Protein AF-A0A8T3N0Y3-F1 (afdb_monomer)

Sequence (98 aa):
MDRICWPGSELFLHDTPPRLAALRDTATRGSARDLARIAHTLKGSSANLGARRMVALCAELETLCQAETLDDAAGLLGKLEAEFERVRNRLQTRVKAG

pLDDT: mean 85.33, std 15.58, range [38.19, 97.44]

Nearest PDB structures (foldseek):
  7c1i-assembly2_E  TM=9.490E-01  e=1.156E-03  Pseudomonas aeruginosa
  1sr2-assembly1_A  TM=9.303E-01  e=9.341E-02  Escherichia coli
  2a0b-assembly1_A  TM=8.366E-01  e=1.365E-01  Escherichia coli
  6a94-assembly2_B  TM=8.030E-01  e=6.579E-01  Homo sapiens
  4nc3-assembly1_A  TM=7.628E-01  e=4.891E+00  Homo sapiens

Solvent-accessible surface area (backbone atoms only — not comparable to full-atom values): 5457 Å² total; per-residue (Å²): 137,83,79,75,73,58,69,65,58,60,49,47,67,62,56,44,58,63,49,54,52,50,42,57,50,24,73,75,77,52,48,47,68,59,32,25,52,54,28,51,54,52,22,52,58,23,51,76,72,62,40,59,67,49,27,50,47,23,49,53,47,33,52,32,31,74,69,71,48,62,84,59,46,64,61,48,48,55,53,40,54,55,45,50,52,54,52,51,52,59,54,53,57,62,65,70,73,113

Mean predicted aligned error: 5.96 Å

Structure (mmCIF, N/CA/C/O backbone):
data_AF-A0A8T3N0Y3-F1
#
_entry.id   AF-A0A8T3N0Y3-F1
#
loop_
_atom_site.group_PDB
_atom_site.id
_atom_site.type_symbol
_atom_site.label_atom_id
_atom_site.label_alt_id
_atom_site.label_comp_id
_atom_site.label_asym_id
_atom_site.label_entity_id
_atom_site.label_seq_id
_atom_site.pdbx_PDB_ins_code
_atom_site.Cartn_x
_atom_site.Cartn_y
_atom_site.Cartn_z
_atom_site.occupancy
_atom_site.B_iso_or_equiv
_atom_site.auth_seq_id
_atom_site.auth_comp_id
_atom_site.auth_asym_id
_atom_site.auth_atom_id
_atom_site.pdbx_PDB_model_num
ATOM 1 N N . MET A 1 1 ? -18.788 11.586 29.835 1.00 40.00 1 MET A N 1
ATOM 2 C CA . MET A 1 1 ? -17.865 10.452 29.584 1.00 40.00 1 MET A CA 1
ATOM 3 C C . MET A 1 1 ? -17.839 10.259 28.079 1.00 40.00 1 MET A C 1
ATOM 5 O O . MET A 1 1 ? -18.412 9.312 27.564 1.00 40.00 1 MET A O 1
ATOM 9 N N . ASP A 1 2 ? -17.229 11.199 27.365 1.00 38.50 2 ASP A N 1
ATOM 10 C CA . ASP A 1 2 ? -17.270 11.217 25.906 1.00 38.50 2 ASP A CA 1
ATOM 11 C C . ASP A 1 2 ? -16.002 10.548 25.399 1.00 38.50 2 ASP A C 1
ATOM 13 O O . ASP A 1 2 ? -14.919 11.133 25.348 1.00 38.50 2 ASP A O 1
ATOM 17 N N . ARG A 1 3 ? -16.130 9.245 25.131 1.00 41.62 3 ARG A N 1
ATOM 18 C CA . ARG A 1 3 ? -15.110 8.449 24.453 1.00 41.62 3 ARG A CA 1
ATOM 19 C C . ARG A 1 3 ? -14.935 9.062 23.071 1.00 41.62 3 ARG A C 1
ATOM 21 O O . ARG A 1 3 ? -15.731 8.802 22.178 1.00 41.62 3 ARG A O 1
ATOM 28 N N . ILE A 1 4 ? -13.908 9.893 22.928 1.00 45.31 4 ILE A N 1
ATOM 29 C CA . ILE A 1 4 ? -13.427 10.426 21.657 1.00 45.31 4 ILE A CA 1
ATOM 30 C C . ILE A 1 4 ? -13.254 9.232 20.709 1.00 45.31 4 ILE A C 1
ATOM 32 O O . ILE A 1 4 ? -12.279 8.483 20.807 1.00 45.31 4 ILE A O 1
ATOM 36 N N . CYS A 1 5 ? -14.222 9.026 19.815 1.00 51.66 5 CYS A N 1
ATOM 37 C CA . CYS A 1 5 ? -13.979 8.311 18.576 1.00 51.66 5 CYS A CA 1
ATOM 38 C C . CYS A 1 5 ? -12.918 9.156 17.875 1.00 51.66 5 CYS A C 1
ATOM 40 O O . CYS A 1 5 ? -13.183 10.290 17.482 1.00 51.66 5 CYS A O 1
ATOM 42 N N . TRP A 1 6 ? -11.668 8.698 17.892 1.00 51.88 6 TRP A N 1
ATOM 43 C CA . TRP A 1 6 ? -10.564 9.432 17.290 1.00 51.88 6 TRP A CA 1
ATOM 44 C C . TRP A 1 6 ? -10.938 9.736 15.829 1.00 51.88 6 TRP A C 1
ATOM 46 O O . TRP A 1 6 ? -11.107 8.790 15.058 1.00 51.88 6 TRP A O 1
ATOM 56 N N . PRO A 1 7 ? -11.057 11.010 15.407 1.00 61.44 7 PRO A N 1
ATOM 57 C CA . PRO A 1 7 ? -11.526 11.348 14.058 1.00 61.44 7 PRO A CA 1
ATOM 58 C C . PRO A 1 7 ? -10.659 10.715 12.955 1.00 61.44 7 PRO A C 1
ATOM 60 O O . PRO A 1 7 ? -11.123 10.451 11.848 1.00 61.44 7 PRO A O 1
ATOM 63 N N . GLY A 1 8 ? -9.404 10.374 13.264 1.00 67.19 8 GLY A N 1
ATOM 64 C CA . GLY A 1 8 ? -8.519 9.699 12.322 1.00 67.19 8 GLY A CA 1
ATOM 65 C C . GLY A 1 8 ? -8.842 8.225 12.048 1.00 67.19 8 GLY A C 1
ATOM 66 O O . GLY A 1 8 ? -8.356 7.717 11.043 1.00 67.19 8 GLY A O 1
ATOM 67 N N . SER A 1 9 ? -9.636 7.516 12.868 1.00 78.25 9 SER A N 1
ATOM 68 C CA . SER A 1 9 ? -9.999 6.119 12.571 1.00 78.25 9 SER A CA 1
ATOM 69 C C . SER A 1 9 ? -11.110 6.036 11.534 1.00 78.25 9 SER A C 1
ATOM 71 O O . SER A 1 9 ? -11.041 5.193 10.648 1.00 78.25 9 SER A O 1
ATOM 73 N N . GLU A 1 10 ? -12.094 6.932 11.597 1.00 81.75 10 GLU A N 1
ATOM 74 C CA . GLU A 1 10 ? -13.158 7.022 10.589 1.00 81.75 10 GLU A CA 1
ATOM 75 C C . GLU A 1 10 ? -12.593 7.498 9.250 1.00 81.75 10 GLU A C 1
ATOM 77 O O . GLU A 1 10 ? -12.833 6.864 8.222 1.00 81.75 10 GLU A O 1
ATOM 82 N N . LEU A 1 11 ? -11.745 8.534 9.278 1.00 85.38 11 LEU A N 1
ATOM 83 C CA . LEU A 1 11 ? -11.056 9.020 8.084 1.00 85.38 11 LEU A CA 1
ATOM 84 C C . LEU A 1 11 ? -10.185 7.930 7.447 1.00 85.38 11 LEU A C 1
ATOM 86 O O . LEU A 1 11 ? -10.221 7.740 6.237 1.00 85.38 11 LEU A O 1
ATOM 90 N N . PHE A 1 12 ? -9.441 7.160 8.247 1.00 89.38 12 PHE A N 1
ATOM 91 C CA . PHE A 1 12 ? -8.640 6.052 7.726 1.00 89.38 12 PHE A CA 1
ATOM 92 C C . PHE A 1 12 ? -9.500 4.975 7.050 1.00 89.38 12 PHE A C 1
ATOM 94 O O . PHE A 1 12 ? -9.131 4.474 5.986 1.00 89.38 12 PHE A O 1
ATOM 101 N N . LEU A 1 13 ? -10.641 4.616 7.649 1.00 90.81 13 LEU A N 1
ATOM 102 C CA . LEU A 1 13 ? -11.566 3.630 7.082 1.00 90.81 13 LEU A CA 1
ATOM 103 C C . LEU A 1 13 ? -12.212 4.107 5.779 1.00 90.81 13 LEU A C 1
ATOM 105 O O . LEU A 1 13 ? -12.468 3.281 4.906 1.00 90.81 13 LEU A O 1
ATOM 109 N N . HIS A 1 14 ? -12.449 5.411 5.648 1.00 90.31 14 HIS A N 1
ATOM 110 C CA . HIS A 1 14 ? -12.995 6.029 4.444 1.00 90.31 14 HIS A CA 1
ATOM 111 C C . HIS A 1 14 ? -11.950 6.167 3.324 1.00 90.31 14 HIS A C 1
ATOM 113 O O . HIS A 1 14 ? -12.213 5.813 2.176 1.00 90.31 14 HIS A O 1
ATOM 119 N N . ASP A 1 15 ? -10.742 6.628 3.653 1.00 90.56 15 ASP A N 1
ATOM 120 C CA . ASP A 1 15 ? -9.726 6.992 2.660 1.00 90.56 15 ASP A CA 1
ATOM 121 C C . ASP A 1 15 ? -8.891 5.809 2.162 1.00 90.56 15 ASP A C 1
ATOM 123 O O . ASP A 1 15 ? -8.288 5.881 1.089 1.00 90.56 15 ASP A O 1
ATOM 127 N N . THR A 1 16 ? -8.806 4.720 2.926 1.00 93.31 16 THR A N 1
ATOM 128 C CA . THR A 1 16 ? -7.957 3.576 2.560 1.00 93.31 16 THR A CA 1
ATOM 129 C C . THR A 1 16 ? -8.516 2.741 1.399 1.00 93.31 16 THR A C 1
ATOM 131 O O . THR A 1 16 ? -7.746 2.460 0.479 1.00 93.31 16 THR A O 1
ATOM 134 N N . PRO A 1 17 ? -9.815 2.372 1.349 1.00 95.00 17 PRO A N 1
ATOM 135 C CA . PRO A 1 17 ? -10.375 1.605 0.233 1.00 95.00 17 PRO A CA 1
ATOM 136 C C . PRO A 1 17 ? -10.136 2.212 -1.164 1.00 95.00 17 PRO A C 1
ATOM 138 O O . PRO A 1 17 ? -9.636 1.486 -2.028 1.00 95.00 17 PRO A O 1
ATOM 141 N N . PRO A 1 18 ? -10.397 3.514 -1.424 1.00 95.31 18 PRO A N 1
ATOM 142 C CA . PRO A 1 18 ? -10.127 4.084 -2.744 1.00 95.31 18 PRO A CA 1
ATOM 143 C C . PRO A 1 18 ? -8.628 4.101 -3.082 1.00 95.31 18 PRO A C 1
ATOM 145 O O . PRO A 1 18 ? -8.260 3.954 -4.245 1.00 95.31 18 PRO A O 1
ATOM 148 N N . ARG A 1 19 ? -7.740 4.212 -2.084 1.00 94.56 19 ARG A N 1
ATOM 149 C CA . ARG A 1 19 ? -6.283 4.134 -2.295 1.00 94.56 19 ARG A CA 1
ATOM 150 C C . ARG A 1 19 ? -5.823 2.717 -2.633 1.00 94.56 19 ARG A C 1
ATOM 152 O O . ARG A 1 19 ? -4.960 2.571 -3.491 1.00 94.56 19 ARG A O 1
ATOM 159 N N . LEU A 1 20 ? -6.404 1.686 -2.014 1.00 95.12 20 LEU A N 1
ATOM 160 C CA . LEU A 1 20 ? -6.135 0.286 -2.369 1.00 95.12 20 LEU A CA 1
ATOM 161 C C . LEU A 1 20 ? -6.578 -0.018 -3.805 1.00 95.12 20 LEU A C 1
ATOM 163 O O . LEU A 1 20 ? -5.821 -0.618 -4.565 1.00 95.12 20 LEU A O 1
ATOM 167 N N . ALA A 1 21 ? -7.755 0.469 -4.208 1.00 94.12 21 ALA A N 1
ATOM 168 C CA . ALA A 1 21 ? -8.220 0.347 -5.588 1.00 94.12 21 ALA A CA 1
ATOM 169 C C . ALA A 1 21 ? -7.272 1.054 -6.576 1.00 94.12 21 ALA A C 1
ATOM 171 O O . ALA A 1 21 ? -6.885 0.466 -7.585 1.00 94.12 21 ALA A O 1
ATOM 172 N N . ALA A 1 22 ? -6.834 2.277 -6.255 1.00 93.88 22 ALA A N 1
ATOM 173 C CA . ALA A 1 22 ? -5.885 3.024 -7.078 1.00 93.88 22 ALA A CA 1
ATOM 174 C C . ALA A 1 22 ? -4.519 2.326 -7.191 1.00 93.88 22 ALA A C 1
ATOM 176 O O . ALA A 1 22 ? -3.939 2.296 -8.275 1.00 93.88 22 ALA A O 1
ATOM 177 N N . LEU A 1 23 ? -4.011 1.735 -6.102 1.00 93.88 23 LEU A N 1
ATOM 178 C CA . LEU A 1 23 ? -2.791 0.925 -6.140 1.00 93.88 23 LEU A CA 1
ATOM 179 C C . LEU A 1 23 ? -2.934 -0.254 -7.105 1.00 93.88 23 LEU A C 1
ATOM 181 O O . LEU A 1 23 ? -2.037 -0.510 -7.903 1.00 93.88 23 LEU A O 1
ATOM 185 N N . ARG A 1 24 ? -4.070 -0.952 -7.059 1.00 92.44 24 ARG A N 1
ATOM 186 C CA . ARG A 1 24 ? -4.328 -2.108 -7.918 1.00 92.44 24 ARG A CA 1
ATOM 187 C C . ARG A 1 24 ? -4.415 -1.732 -9.392 1.00 92.44 24 ARG A C 1
ATOM 189 O O . ARG A 1 24 ? -3.819 -2.411 -10.221 1.00 92.44 24 ARG A O 1
ATOM 196 N N . ASP A 1 25 ? -5.105 -0.642 -9.712 1.00 92.00 25 ASP A N 1
ATOM 197 C CA . ASP A 1 25 ? -5.194 -0.152 -11.089 1.00 92.00 25 ASP A CA 1
ATOM 198 C C . ASP A 1 25 ? -3.816 0.288 -11.610 1.00 92.00 25 ASP A C 1
ATOM 200 O O . ASP A 1 25 ? -3.361 -0.169 -12.661 1.00 92.00 25 ASP A O 1
ATOM 204 N N . THR A 1 26 ? -3.081 1.061 -10.804 1.00 91.44 26 THR A N 1
ATOM 205 C CA . THR A 1 26 ? -1.743 1.563 -11.153 1.00 91.44 26 THR A CA 1
ATOM 206 C C . THR A 1 26 ? -0.729 0.433 -11.336 1.00 91.44 26 THR A C 1
ATOM 208 O O . THR A 1 26 ? 0.105 0.515 -12.230 1.00 91.44 26 THR A O 1
ATOM 211 N N . ALA A 1 27 ? -0.822 -0.648 -10.559 1.00 88.81 27 ALA A N 1
ATOM 212 C CA . ALA A 1 27 ? 0.042 -1.816 -10.730 1.00 88.81 27 ALA A CA 1
ATOM 213 C C . ALA A 1 27 ? -0.172 -2.532 -12.078 1.00 88.81 27 ALA A C 1
ATOM 215 O O . ALA A 1 27 ? 0.724 -3.231 -12.537 1.00 88.81 27 ALA A O 1
ATOM 216 N N . THR A 1 28 ? -1.337 -2.361 -12.717 1.00 87.12 28 THR A N 1
ATOM 217 C CA . THR A 1 28 ? -1.659 -3.000 -14.007 1.00 87.12 28 THR A CA 1
ATOM 218 C C . THR A 1 28 ? -1.514 -2.080 -15.217 1.00 87.12 28 THR A C 1
ATOM 220 O O . THR A 1 28 ? -1.213 -2.555 -16.309 1.00 87.12 28 THR A O 1
ATOM 223 N N . ARG A 1 29 ? -1.764 -0.775 -15.053 1.00 86.00 29 ARG A N 1
ATOM 224 C CA . ARG A 1 29 ? -1.876 0.192 -16.164 1.00 86.00 29 ARG A CA 1
ATOM 225 C C . ARG A 1 29 ? -0.999 1.431 -16.002 1.00 86.00 29 ARG A C 1
ATOM 227 O O . ARG A 1 29 ? -0.942 2.249 -16.916 1.00 86.00 29 ARG A O 1
ATOM 234 N N . GLY A 1 30 ? -0.386 1.608 -14.837 1.00 82.25 30 GLY A N 1
ATOM 235 C CA . GLY A 1 30 ? 0.328 2.822 -14.465 1.00 82.25 30 GLY A CA 1
ATOM 236 C C . GLY A 1 30 ? 1.840 2.647 -14.404 1.00 82.25 30 GLY A C 1
ATOM 237 O O . GLY A 1 30 ? 2.406 1.659 -14.865 1.00 82.25 30 GLY A O 1
ATOM 238 N N . SER A 1 31 ? 2.498 3.650 -13.825 1.00 87.12 31 SER A N 1
ATOM 239 C CA . SER A 1 31 ? 3.945 3.661 -13.635 1.00 87.12 31 SER A CA 1
ATOM 240 C C . SER A 1 31 ? 4.331 3.221 -12.220 1.00 87.12 31 SER A C 1
ATOM 242 O O . SER A 1 31 ? 3.606 3.480 -11.253 1.00 87.12 31 SER A O 1
ATOM 244 N N . ALA A 1 32 ? 5.528 2.647 -12.069 1.00 88.69 32 ALA A N 1
ATOM 245 C CA . ALA A 1 32 ? 6.108 2.351 -10.757 1.00 88.69 32 ALA A CA 1
ATOM 246 C C . ALA A 1 32 ? 6.174 3.604 -9.856 1.00 88.69 32 ALA A C 1
ATOM 248 O O . ALA A 1 32 ? 5.971 3.533 -8.645 1.00 88.69 32 ALA A O 1
ATOM 249 N N . ARG A 1 33 ? 6.370 4.788 -10.450 1.00 90.75 33 ARG A N 1
ATOM 250 C CA . ARG A 1 33 ? 6.397 6.069 -9.732 1.00 90.75 33 ARG A CA 1
ATOM 251 C C . ARG A 1 33 ? 5.044 6.430 -9.115 1.00 90.75 33 ARG A C 1
ATOM 253 O O . ARG A 1 33 ? 4.995 6.885 -7.971 1.00 90.75 33 ARG A O 1
ATOM 260 N N . ASP A 1 34 ? 3.954 6.241 -9.854 1.00 91.56 34 ASP A N 1
ATOM 261 C CA . ASP A 1 34 ? 2.606 6.505 -9.342 1.00 91.56 34 ASP A CA 1
ATOM 262 C C . ASP A 1 34 ? 2.222 5.511 -8.249 1.00 91.56 34 ASP A C 1
ATOM 264 O O . ASP A 1 34 ? 1.666 5.911 -7.221 1.00 91.56 34 ASP A O 1
ATOM 268 N N . LEU A 1 35 ? 2.597 4.241 -8.432 1.00 92.06 35 LEU A N 1
ATOM 269 C CA . LEU A 1 35 ? 2.372 3.189 -7.448 1.00 92.06 35 LEU A CA 1
ATOM 270 C C . LEU A 1 35 ? 3.093 3.517 -6.132 1.00 92.06 35 LEU A C 1
ATOM 272 O O . LEU A 1 35 ? 2.464 3.527 -5.070 1.00 92.06 35 LEU A O 1
ATOM 276 N N . ALA A 1 36 ? 4.369 3.910 -6.207 1.00 93.38 36 ALA A N 1
ATOM 277 C CA . ALA A 1 36 ? 5.162 4.340 -5.055 1.00 93.38 36 ALA A CA 1
ATOM 278 C C . ALA A 1 36 ? 4.547 5.545 -4.330 1.00 93.38 36 ALA A C 1
ATOM 280 O O . ALA A 1 36 ? 4.507 5.581 -3.102 1.00 93.38 36 ALA A O 1
ATOM 281 N N . ARG A 1 37 ? 4.026 6.535 -5.066 1.00 94.94 37 ARG A N 1
ATOM 282 C CA . ARG A 1 37 ? 3.402 7.730 -4.473 1.00 94.94 37 ARG A CA 1
ATOM 283 C C . ARG A 1 37 ? 2.143 7.383 -3.675 1.00 94.94 37 ARG A C 1
ATOM 285 O O . ARG A 1 37 ? 1.932 7.914 -2.578 1.00 94.94 37 ARG A O 1
ATOM 292 N N . ILE A 1 38 ? 1.294 6.509 -4.215 1.00 94.94 38 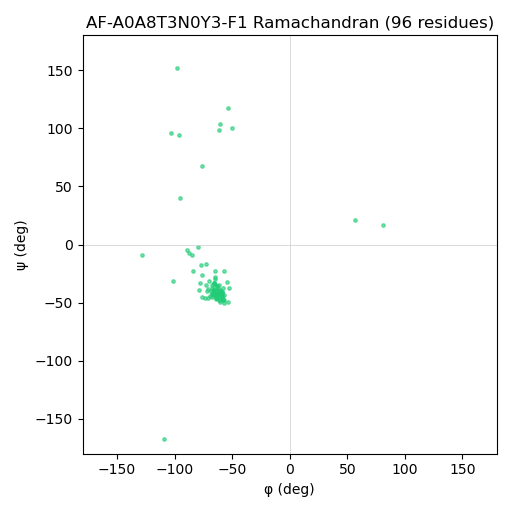ILE A N 1
ATOM 293 C CA . ILE A 1 38 ? 0.082 6.071 -3.513 1.00 94.94 38 ILE A CA 1
ATOM 294 C C . ILE A 1 38 ? 0.469 5.231 -2.284 1.00 94.94 38 ILE A C 1
ATOM 296 O O . ILE A 1 38 ? -0.071 5.471 -1.200 1.00 94.94 38 ILE A O 1
ATOM 300 N N . ALA A 1 39 ? 1.451 4.330 -2.421 1.00 95.19 39 ALA A N 1
ATOM 301 C CA . ALA A 1 39 ? 1.975 3.514 -1.325 1.00 95.19 39 ALA A CA 1
ATOM 302 C C . ALA A 1 39 ? 2.535 4.385 -0.190 1.00 95.19 39 ALA A C 1
ATOM 304 O O . ALA A 1 39 ? 2.165 4.200 0.968 1.00 95.19 39 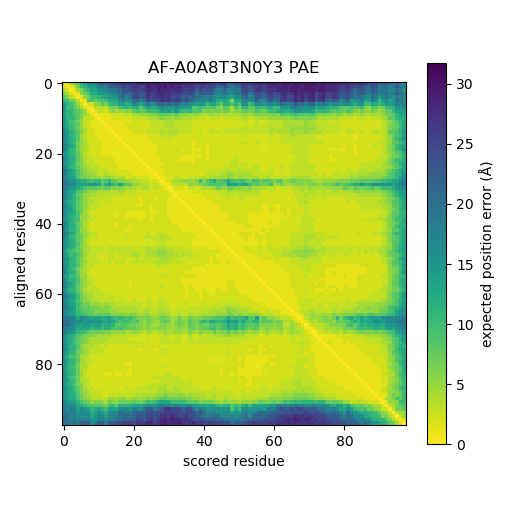ALA A O 1
ATOM 305 N N . HIS A 1 40 ? 3.319 5.411 -0.527 1.00 95.88 40 HIS A N 1
ATOM 306 C CA . HIS A 1 40 ? 3.871 6.375 0.424 1.00 95.88 40 HIS A CA 1
ATOM 307 C C . HIS A 1 40 ? 2.795 7.118 1.211 1.00 95.88 40 HIS A C 1
ATOM 309 O O . HIS A 1 40 ? 2.883 7.263 2.433 1.00 95.88 40 HIS A O 1
ATOM 315 N N . THR A 1 41 ? 1.737 7.551 0.526 1.00 94.88 41 THR A N 1
ATOM 316 C CA . THR A 1 41 ? 0.627 8.239 1.189 1.00 94.88 41 THR A CA 1
ATOM 317 C C . THR A 1 41 ? -0.084 7.306 2.171 1.00 94.88 41 THR A C 1
ATOM 319 O O . THR A 1 41 ? -0.326 7.673 3.321 1.00 94.88 41 THR A O 1
ATOM 322 N N . LEU A 1 42 ? -0.368 6.070 1.747 1.00 94.38 42 LEU A N 1
ATOM 323 C CA . LEU A 1 42 ? -1.010 5.070 2.597 1.00 94.38 42 LEU A CA 1
ATOM 324 C C . LEU A 1 42 ? -0.115 4.641 3.772 1.00 94.38 42 LEU A C 1
ATOM 326 O O . LEU A 1 42 ? -0.624 4.405 4.872 1.00 94.38 42 LEU A O 1
ATOM 330 N N . LYS A 1 43 ? 1.209 4.605 3.583 1.00 94.94 43 LYS A N 1
ATOM 331 C CA . LYS A 1 43 ? 2.192 4.364 4.645 1.00 94.94 43 LYS A CA 1
ATOM 332 C C . LYS A 1 43 ? 2.071 5.404 5.754 1.00 94.94 43 LYS A C 1
ATOM 334 O O . LYS A 1 43 ? 1.999 5.031 6.923 1.00 94.94 43 LYS A O 1
ATOM 339 N N . GLY A 1 44 ? 1.997 6.687 5.395 1.00 93.62 44 GLY A N 1
ATOM 340 C CA . GLY A 1 44 ? 1.829 7.788 6.347 1.00 93.62 44 GLY A CA 1
ATOM 341 C C . GLY A 1 44 ? 0.533 7.672 7.153 1.00 93.62 44 GLY A C 1
ATOM 342 O O . GLY A 1 44 ? 0.565 7.686 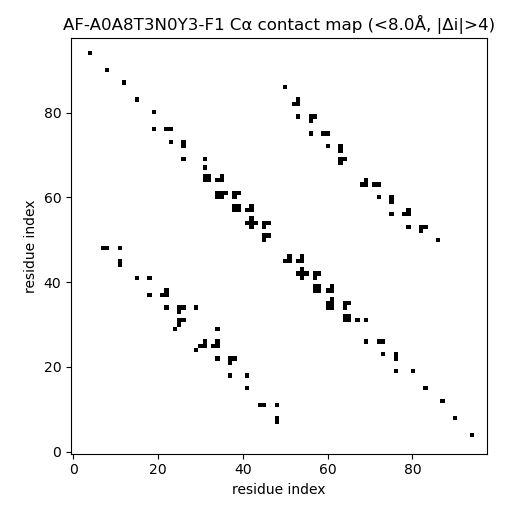8.385 1.00 93.62 44 GLY A O 1
ATOM 343 N N . SER A 1 45 ? -0.600 7.460 6.476 1.00 91.38 45 SER A N 1
ATOM 344 C CA . SER A 1 45 ? -1.896 7.255 7.140 1.00 91.38 45 SER A CA 1
ATOM 345 C C . SER A 1 45 ? -1.888 6.032 8.066 1.00 91.38 45 SER A C 1
ATOM 347 O O . SER A 1 45 ? -2.387 6.096 9.190 1.00 91.38 45 SER A O 1
ATOM 349 N N . SER A 1 46 ? -1.265 4.933 7.631 1.00 92.69 46 SER A N 1
ATOM 350 C CA . SER A 1 46 ? -1.126 3.702 8.420 1.00 92.69 46 SER A CA 1
ATOM 351 C C . SER A 1 46 ? -0.229 3.893 9.643 1.00 92.69 46 SER A C 1
ATOM 353 O O . SER A 1 46 ? -0.537 3.378 10.717 1.00 92.69 46 SER A O 1
ATOM 355 N N . ALA A 1 47 ? 0.859 4.654 9.510 1.00 92.38 47 ALA A N 1
ATOM 356 C CA . ALA A 1 47 ? 1.758 4.977 10.613 1.00 92.38 47 ALA A CA 1
ATOM 357 C C . A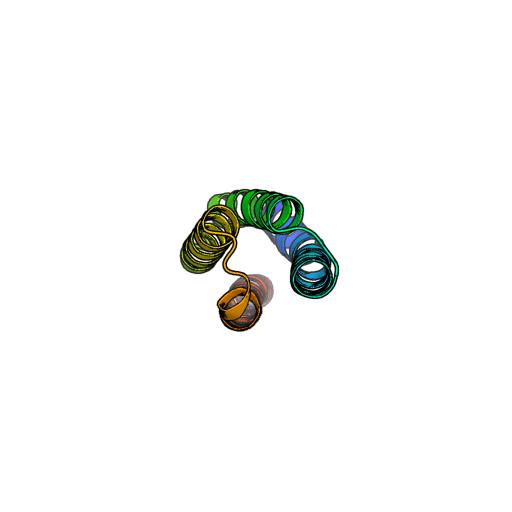LA A 1 47 ? 1.052 5.826 11.674 1.00 92.38 47 ALA A C 1
ATOM 359 O O . ALA A 1 47 ? 1.152 5.513 12.859 1.00 92.38 47 ALA A O 1
ATOM 360 N N . ASN A 1 48 ? 0.268 6.822 11.247 1.00 89.19 48 ASN A N 1
ATOM 361 C CA . ASN A 1 48 ? -0.522 7.664 12.144 1.00 89.19 48 ASN A CA 1
ATOM 362 C C . ASN A 1 48 ? -1.562 6.856 12.944 1.00 89.19 48 ASN A C 1
ATOM 364 O O . ASN A 1 48 ? -1.804 7.133 14.114 1.00 89.19 48 ASN A O 1
ATOM 368 N N . LEU A 1 49 ? -2.145 5.817 12.338 1.00 88.19 49 LEU A N 1
ATOM 369 C CA . LEU A 1 49 ? -3.065 4.901 13.020 1.00 88.19 49 LEU A CA 1
ATOM 370 C C . LEU A 1 49 ? -2.346 3.873 13.922 1.00 88.19 49 LEU A C 1
ATOM 372 O O . LEU A 1 49 ? -2.969 3.240 14.775 1.00 88.19 49 LEU A O 1
ATOM 376 N N . GLY A 1 50 ? -1.041 3.663 13.727 1.00 90.44 50 GLY A N 1
ATOM 377 C CA . GLY A 1 50 ? -0.276 2.595 14.375 1.00 90.44 50 GLY A CA 1
ATOM 378 C C . GLY A 1 50 ? -0.418 1.220 13.703 1.00 90.44 50 GLY A C 1
ATOM 379 O O . GLY A 1 50 ? -0.061 0.203 14.302 1.00 90.44 50 GLY A O 1
ATOM 380 N N . ALA A 1 51 ? -0.900 1.159 12.457 1.00 93.00 51 ALA A N 1
ATOM 381 C CA . ALA A 1 51 ? -1.029 -0.061 11.657 1.00 93.00 51 ALA A CA 1
ATOM 382 C C . ALA A 1 51 ? 0.337 -0.521 11.102 1.00 93.00 51 ALA A C 1
ATOM 384 O O . ALA A 1 51 ? 0.601 -0.485 9.900 1.00 93.00 51 ALA A O 1
ATOM 385 N N . ARG A 1 52 ? 1.231 -0.965 11.996 1.00 94.56 52 ARG A N 1
ATOM 386 C CA . ARG A 1 52 ? 2.646 -1.277 11.698 1.00 94.56 52 ARG A CA 1
ATOM 387 C C . ARG A 1 52 ? 2.850 -2.235 10.523 1.00 94.56 52 ARG A C 1
ATOM 389 O O . ARG A 1 52 ? 3.781 -2.058 9.746 1.00 94.56 52 ARG A O 1
ATOM 396 N N . ARG A 1 53 ? 1.986 -3.240 10.372 1.00 95.88 53 ARG A N 1
ATOM 397 C CA . ARG A 1 53 ? 2.109 -4.209 9.277 1.00 95.88 53 ARG A CA 1
ATOM 398 C C . ARG A 1 53 ? 1.730 -3.615 7.921 1.00 95.88 53 ARG A C 1
ATOM 400 O O . ARG A 1 53 ? 2.382 -3.931 6.934 1.00 95.88 53 ARG A O 1
ATOM 407 N N . MET A 1 54 ? 0.752 -2.709 7.873 1.00 96.94 54 MET A N 1
ATOM 408 C CA . MET A 1 54 ? 0.453 -1.955 6.651 1.00 96.94 54 MET A CA 1
ATOM 409 C C . MET A 1 54 ? 1.607 -1.021 6.278 1.00 96.94 54 MET A C 1
ATOM 411 O O . MET A 1 54 ? 1.945 -0.923 5.104 1.00 96.94 54 MET A O 1
ATOM 415 N N . VAL A 1 55 ? 2.255 -0.393 7.270 1.00 97.38 55 VAL A N 1
ATOM 416 C CA . VAL A 1 55 ? 3.455 0.436 7.051 1.00 97.38 55 VAL A CA 1
ATOM 417 C C . VAL A 1 55 ? 4.573 -0.373 6.391 1.00 97.38 55 VAL A C 1
ATOM 419 O O . VAL A 1 55 ? 5.144 0.088 5.407 1.00 97.38 55 VAL A O 1
ATOM 422 N N . ALA A 1 56 ? 4.853 -1.578 6.899 1.00 97.44 56 ALA A N 1
ATOM 423 C CA . ALA A 1 56 ? 5.874 -2.462 6.335 1.00 97.44 56 ALA A CA 1
ATOM 424 C C . ALA A 1 56 ? 5.552 -2.863 4.886 1.00 97.44 56 ALA A C 1
ATOM 426 O O . ALA A 1 56 ? 6.384 -2.682 4.006 1.00 97.44 56 ALA A O 1
ATOM 427 N N . LEU A 1 57 ? 4.316 -3.296 4.617 1.00 96.75 57 LEU A N 1
ATOM 428 C CA . LEU A 1 57 ? 3.885 -3.685 3.269 1.00 96.75 57 LEU A CA 1
ATOM 429 C C . LEU A 1 57 ? 3.939 -2.519 2.268 1.00 96.75 57 LEU A C 1
ATOM 431 O O . LEU A 1 57 ? 4.313 -2.718 1.117 1.00 96.75 57 LEU A O 1
ATOM 435 N N . CYS A 1 58 ? 3.602 -1.297 2.694 1.00 96.38 58 CYS A N 1
ATOM 436 C CA . CYS A 1 58 ? 3.744 -0.115 1.840 1.00 96.38 58 CYS A CA 1
ATOM 437 C C . CYS A 1 58 ? 5.217 0.213 1.561 1.00 96.38 58 CYS A C 1
ATOM 439 O O . CYS A 1 58 ? 5.545 0.605 0.447 1.00 96.38 58 CYS A O 1
ATOM 441 N N . ALA A 1 59 ? 6.104 0.037 2.546 1.00 96.00 59 ALA A N 1
ATOM 442 C CA . ALA A 1 59 ? 7.538 0.235 2.354 1.00 96.00 59 ALA A CA 1
ATOM 443 C C . ALA A 1 59 ? 8.132 -0.802 1.385 1.00 96.00 59 ALA A C 1
ATOM 445 O O . ALA A 1 59 ? 8.885 -0.426 0.494 1.00 96.00 59 ALA A O 1
ATOM 446 N N . GLU A 1 60 ? 7.743 -2.075 1.504 1.00 94.88 60 GLU A N 1
ATOM 447 C CA . GLU A 1 60 ? 8.125 -3.124 0.547 1.00 94.88 60 GLU A CA 1
ATOM 448 C C . GLU A 1 60 ? 7.656 -2.777 -0.876 1.00 94.88 60 GLU A C 1
ATOM 450 O O . GLU A 1 60 ? 8.417 -2.914 -1.832 1.00 94.88 60 GLU A O 1
ATOM 455 N N . LEU A 1 61 ? 6.433 -2.250 -1.018 1.00 93.38 61 LEU A N 1
ATOM 456 C CA . LEU A 1 61 ? 5.901 -1.822 -2.311 1.00 93.38 61 LEU A CA 1
ATOM 457 C C . LEU A 1 61 ? 6.670 -0.622 -2.891 1.00 93.38 61 LEU A C 1
ATOM 459 O O . LEU A 1 61 ? 6.957 -0.609 -4.084 1.00 93.38 61 LEU A O 1
ATOM 463 N N . GLU A 1 62 ? 7.051 0.361 -2.065 1.00 94.06 62 GLU A N 1
ATOM 464 C CA . GLU A 1 62 ? 7.926 1.473 -2.477 1.00 94.06 62 GLU A CA 1
ATOM 465 C C . GLU A 1 62 ? 9.293 0.967 -2.972 1.00 94.06 62 GLU A C 1
ATOM 467 O O . GLU A 1 62 ? 9.787 1.449 -3.992 1.00 94.06 62 GLU A O 1
ATOM 472 N N . THR A 1 63 ? 9.887 -0.019 -2.291 1.00 92.44 63 THR A N 1
ATOM 473 C CA . THR A 1 63 ? 11.168 -0.622 -2.692 1.00 92.44 63 THR A CA 1
ATOM 474 C C . THR A 1 63 ? 11.060 -1.374 -4.018 1.00 92.44 63 THR A C 1
ATOM 476 O O . THR A 1 63 ? 11.917 -1.187 -4.879 1.00 92.44 63 THR A O 1
ATOM 479 N N . LEU A 1 64 ? 9.999 -2.161 -4.231 1.00 90.19 64 LEU A N 1
ATOM 480 C CA . LEU A 1 64 ? 9.756 -2.815 -5.525 1.00 90.19 64 LEU A CA 1
ATOM 481 C C . LEU A 1 64 ? 9.618 -1.798 -6.663 1.00 90.19 64 LEU A C 1
ATOM 483 O O . LEU A 1 64 ? 10.180 -1.981 -7.740 1.00 90.19 64 LEU A O 1
ATOM 487 N N . CYS A 1 65 ? 8.926 -0.685 -6.411 1.00 89.81 65 CYS A N 1
ATOM 488 C CA . CYS A 1 65 ? 8.786 0.374 -7.405 1.00 89.81 65 CYS A CA 1
ATOM 489 C C . CYS A 1 65 ? 10.130 1.017 -7.776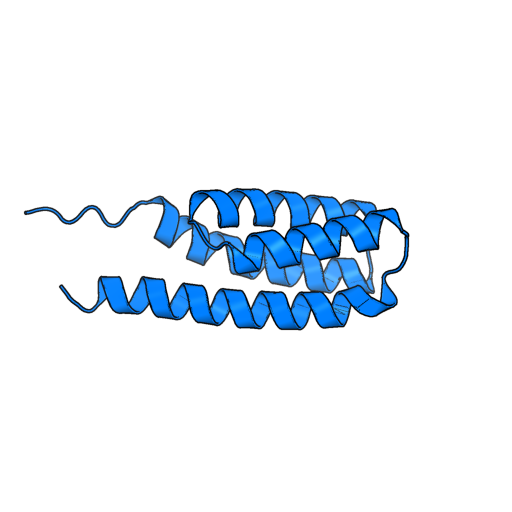 1.00 89.81 65 CYS A C 1
ATOM 491 O O . CYS A 1 65 ? 10.325 1.385 -8.930 1.00 89.81 65 CYS A O 1
ATOM 493 N N . GLN A 1 66 ? 11.053 1.160 -6.818 1.00 86.81 66 GLN A N 1
ATOM 494 C CA . GLN A 1 66 ? 12.405 1.674 -7.077 1.00 86.81 66 GLN A CA 1
ATOM 495 C C . GLN A 1 66 ? 13.268 0.694 -7.873 1.00 86.81 66 GLN A C 1
ATOM 497 O O . GLN A 1 66 ? 14.127 1.129 -8.632 1.00 86.81 66 GLN A O 1
ATOM 502 N N . ALA A 1 67 ? 13.042 -0.608 -7.701 1.00 86.44 67 ALA A N 1
ATOM 503 C CA . ALA A 1 67 ? 13.723 -1.655 -8.455 1.00 86.44 67 ALA A CA 1
ATOM 504 C C . ALA A 1 67 ? 13.130 -1.876 -9.861 1.00 86.44 67 ALA A C 1
ATOM 506 O O . ALA A 1 67 ? 13.639 -2.714 -10.598 1.00 86.44 67 ALA A O 1
ATOM 507 N N . GLU A 1 68 ? 12.062 -1.152 -10.223 1.00 79.56 68 GLU A N 1
ATOM 508 C CA . GLU A 1 68 ? 11.289 -1.323 -11.465 1.00 79.56 68 GLU A CA 1
ATOM 509 C C . GLU A 1 68 ? 10.727 -2.748 -11.660 1.00 79.56 68 GLU A C 1
ATOM 511 O O . GLU A 1 68 ? 10.342 -3.135 -12.762 1.00 79.56 68 GLU A O 1
ATOM 516 N N . THR A 1 69 ? 10.606 -3.522 -10.577 1.00 79.31 69 THR A N 1
ATOM 517 C CA . THR A 1 69 ? 10.076 -4.890 -10.583 1.00 79.31 69 THR A CA 1
ATOM 518 C C . THR A 1 69 ? 8.640 -4.910 -10.060 1.00 79.31 69 THR A C 1
ATOM 520 O O . THR A 1 69 ? 8.379 -4.958 -8.858 1.00 79.31 69 THR A O 1
ATOM 523 N N . LEU A 1 70 ? 7.670 -4.871 -10.976 1.00 77.88 70 LEU A N 1
ATOM 524 C CA . LEU A 1 70 ? 6.242 -4.880 -10.625 1.00 77.88 70 LEU A CA 1
ATOM 525 C C . LEU A 1 70 ? 5.631 -6.287 -10.517 1.00 77.88 70 LEU A C 1
ATOM 527 O O . LEU A 1 70 ? 4.486 -6.408 -10.084 1.00 77.88 70 LEU A O 1
ATOM 531 N N . ASP A 1 71 ? 6.384 -7.341 -10.838 1.00 80.56 71 ASP A N 1
ATOM 532 C CA . ASP A 1 71 ? 5.895 -8.729 -10.830 1.00 80.56 71 ASP A CA 1
ATOM 533 C C . ASP A 1 71 ? 5.355 -9.157 -9.452 1.00 80.56 71 ASP A C 1
ATOM 535 O O . ASP A 1 71 ? 4.308 -9.801 -9.349 1.00 80.56 71 ASP A O 1
ATOM 539 N N . ASP A 1 72 ? 6.005 -8.706 -8.375 1.00 84.56 72 ASP A N 1
ATOM 540 C CA . ASP A 1 72 ? 5.609 -9.006 -6.993 1.00 84.56 72 ASP A CA 1
ATOM 541 C C . ASP A 1 72 ? 4.581 -8.017 -6.413 1.00 84.56 72 ASP A C 1
ATOM 543 O O . ASP A 1 72 ? 4.032 -8.240 -5.323 1.00 84.56 72 ASP A O 1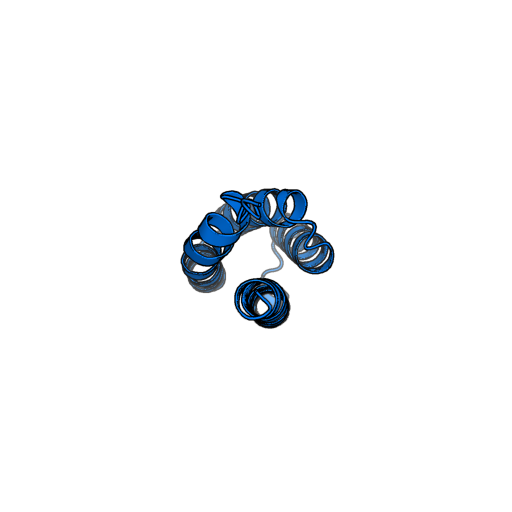
ATOM 547 N N . ALA A 1 73 ? 4.264 -6.932 -7.133 1.00 88.50 73 ALA A N 1
ATOM 548 C CA . ALA A 1 73 ? 3.363 -5.890 -6.645 1.00 88.50 73 ALA A CA 1
ATOM 549 C C . ALA A 1 73 ? 1.963 -6.449 -6.356 1.00 88.50 73 ALA A C 1
ATOM 551 O O . ALA A 1 73 ? 1.383 -6.151 -5.313 1.00 88.50 73 ALA A O 1
ATOM 552 N N . ALA A 1 74 ? 1.437 -7.326 -7.218 1.00 89.44 74 ALA A N 1
ATOM 553 C CA . ALA A 1 74 ? 0.128 -7.950 -7.016 1.00 89.44 74 ALA A CA 1
ATOM 554 C C . ALA A 1 74 ? 0.064 -8.776 -5.715 1.00 89.44 74 ALA A C 1
ATOM 556 O O . ALA A 1 74 ? -0.930 -8.722 -4.984 1.00 89.44 74 ALA A O 1
ATOM 557 N N . GLY A 1 75 ? 1.140 -9.499 -5.388 1.00 91.38 75 GLY A N 1
ATOM 558 C CA . GLY A 1 75 ? 1.241 -10.285 -4.159 1.00 91.38 75 GLY A CA 1
ATOM 559 C C . GLY A 1 75 ? 1.285 -9.408 -2.905 1.00 91.38 75 GLY A C 1
ATOM 560 O O . GLY A 1 75 ? 0.599 -9.696 -1.919 1.00 91.38 75 GLY A O 1
ATOM 561 N N . LEU A 1 76 ? 2.047 -8.310 -2.940 1.00 93.31 76 LEU A N 1
ATOM 562 C CA . LEU A 1 76 ? 2.074 -7.336 -1.844 1.00 93.31 76 LEU A CA 1
ATOM 563 C C 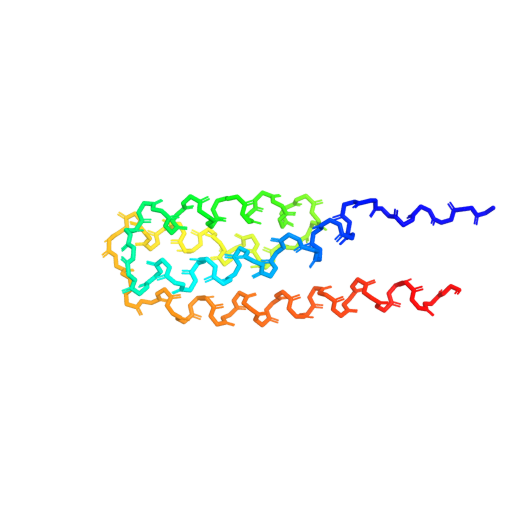. LEU A 1 76 ? 0.730 -6.628 -1.667 1.00 93.31 76 LEU A C 1
ATOM 565 O O . LEU A 1 76 ? 0.281 -6.458 -0.532 1.00 93.31 76 LEU A O 1
ATOM 569 N N . LEU A 1 77 ? 0.055 -6.277 -2.761 1.00 94.00 77 LEU A N 1
ATOM 570 C CA . LEU A 1 77 ? -1.264 -5.650 -2.711 1.00 94.00 77 LEU A CA 1
ATOM 571 C C . LEU A 1 77 ? -2.310 -6.568 -2.079 1.00 94.00 77 LEU A C 1
ATOM 573 O O . LEU A 1 77 ? -3.040 -6.123 -1.197 1.00 94.00 77 LEU A O 1
ATOM 577 N N . GLY A 1 78 ? -2.315 -7.861 -2.412 1.00 94.88 78 GLY A N 1
ATOM 578 C CA . GLY A 1 78 ? -3.193 -8.828 -1.745 1.00 94.88 78 GLY A CA 1
ATOM 579 C C . GLY A 1 78 ? -2.930 -8.935 -0.234 1.00 94.88 78 GLY A C 1
ATOM 580 O O . GLY A 1 78 ? -3.864 -8.979 0.571 1.00 94.88 78 GLY A O 1
ATOM 581 N N . LYS A 1 79 ? -1.656 -8.911 0.190 1.00 95.94 79 LYS A N 1
ATOM 582 C CA . LYS A 1 79 ? -1.297 -8.882 1.623 1.00 95.94 79 LYS A CA 1
ATOM 583 C C . LYS A 1 79 ? -1.772 -7.594 2.303 1.00 95.94 79 LYS A C 1
ATOM 585 O O . LYS A 1 79 ? -2.210 -7.648 3.456 1.00 95.94 79 LYS A O 1
ATOM 590 N N . LEU A 1 80 ? -1.672 -6.462 1.608 1.00 95.69 80 LEU A N 1
ATOM 591 C CA . LEU A 1 80 ? -2.055 -5.142 2.104 1.00 95.69 80 LEU A CA 1
ATOM 592 C C . LEU A 1 80 ? -3.574 -5.017 2.269 1.00 95.69 80 LEU A C 1
ATOM 594 O O . LEU A 1 80 ? -4.024 -4.577 3.326 1.00 95.69 80 LEU A O 1
ATOM 598 N N . GLU A 1 81 ? -4.354 -5.480 1.290 1.00 95.62 81 GLU A N 1
ATOM 599 C CA . 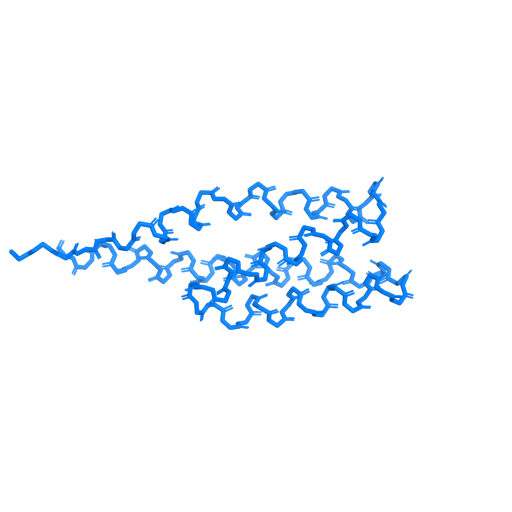GLU A 1 81 ? -5.819 -5.583 1.369 1.00 95.62 81 GLU A CA 1
ATOM 600 C C . GLU A 1 81 ? -6.241 -6.446 2.573 1.00 95.62 81 GLU A C 1
ATOM 602 O O . GLU A 1 81 ? -7.045 -6.023 3.405 1.00 95.62 81 GLU A O 1
ATOM 607 N N . ALA A 1 82 ? -5.629 -7.623 2.742 1.00 96.38 82 ALA A N 1
ATOM 608 C CA . ALA A 1 82 ? -5.933 -8.508 3.865 1.00 96.38 82 ALA A CA 1
ATOM 609 C C . ALA A 1 82 ? -5.555 -7.908 5.234 1.00 96.38 82 ALA A C 1
ATOM 611 O O . ALA A 1 82 ? -6.209 -8.186 6.242 1.00 96.38 82 ALA A O 1
ATOM 612 N N . GLU A 1 83 ? -4.482 -7.116 5.312 1.00 96.62 83 GLU A N 1
ATOM 613 C CA . GLU A 1 83 ? -4.116 -6.413 6.546 1.00 96.62 83 GLU A CA 1
ATOM 614 C C . GLU A 1 83 ? -5.070 -5.257 6.846 1.00 96.62 83 GLU A C 1
ATOM 616 O O . GLU A 1 83 ? -5.475 -5.103 7.999 1.00 96.62 83 GLU A O 1
ATOM 621 N N . PHE A 1 84 ? -5.488 -4.498 5.831 1.00 95.69 84 PHE A N 1
ATOM 622 C CA . PHE A 1 84 ? -6.497 -3.457 5.999 1.00 95.69 84 PHE A CA 1
ATOM 623 C C . PHE A 1 84 ? -7.794 -4.022 6.584 1.00 95.69 84 PHE A C 1
ATOM 625 O O . PHE A 1 84 ? -8.332 -3.462 7.535 1.00 95.69 84 PHE A O 1
ATOM 632 N N . GLU A 1 85 ? -8.247 -5.175 6.097 1.00 95.06 85 GLU A N 1
ATOM 633 C CA . GLU A 1 85 ? -9.423 -5.867 6.630 1.00 95.06 85 GLU A CA 1
ATOM 634 C C . GLU A 1 85 ? -9.276 -6.231 8.119 1.00 95.06 85 GLU A C 1
ATOM 636 O O . GLU A 1 85 ? -10.188 -6.016 8.925 1.00 95.06 85 GLU A O 1
ATOM 641 N N . ARG A 1 86 ? -8.091 -6.699 8.537 1.00 93.44 86 ARG A N 1
ATOM 642 C CA . ARG A 1 86 ? -7.791 -6.960 9.957 1.00 93.44 86 ARG A CA 1
ATOM 643 C C . ARG A 1 86 ? -7.830 -5.683 10.796 1.00 93.44 86 ARG A C 1
ATOM 645 O O . ARG A 1 86 ? -8.408 -5.686 11.886 1.00 93.44 86 ARG A O 1
ATOM 652 N N . VAL A 1 87 ? -7.235 -4.598 10.299 1.00 92.25 87 VAL A N 1
ATOM 653 C CA . VAL A 1 87 ? -7.239 -3.287 10.965 1.00 92.25 87 VAL A CA 1
ATOM 654 C C . VAL A 1 87 ? -8.666 -2.753 11.080 1.00 92.25 87 VAL A C 1
ATOM 656 O O . VAL A 1 87 ? -9.074 -2.349 12.170 1.00 92.25 87 VAL A O 1
ATOM 659 N N . ARG A 1 88 ? -9.454 -2.830 10.002 1.00 91.56 88 ARG A N 1
ATOM 660 C CA . ARG A 1 88 ? -10.856 -2.406 9.966 1.00 91.56 88 ARG A CA 1
ATOM 661 C C . ARG A 1 88 ? -11.690 -3.116 11.016 1.00 91.56 88 ARG A C 1
ATOM 663 O O . ARG A 1 88 ? -12.349 -2.451 11.815 1.00 91.56 88 ARG A O 1
ATOM 670 N N . ASN A 1 89 ? -11.605 -4.441 11.070 1.00 89.75 89 ASN A N 1
ATOM 671 C CA . ASN A 1 89 ? -12.329 -5.228 12.063 1.00 89.75 89 ASN A CA 1
ATOM 672 C C . A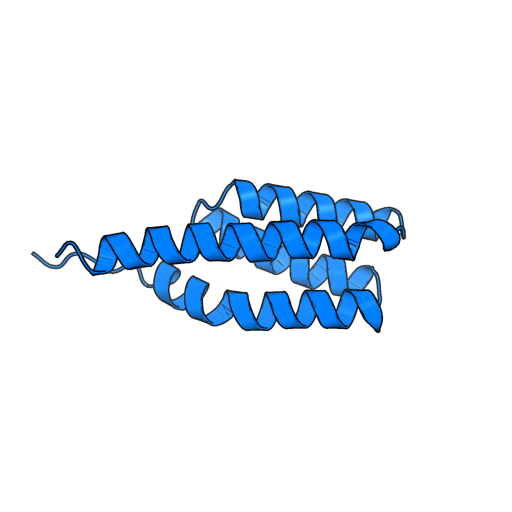SN A 1 89 ? -11.919 -4.831 13.487 1.00 89.75 89 ASN A C 1
ATOM 674 O O . ASN A 1 89 ? -12.771 -4.643 14.352 1.00 89.75 89 ASN A O 1
ATOM 678 N N . ARG A 1 90 ? -10.621 -4.619 13.739 1.00 87.62 90 ARG A N 1
ATOM 679 C CA . ARG A 1 90 ? -10.128 -4.209 15.063 1.00 87.62 90 ARG A CA 1
ATOM 680 C C . ARG A 1 90 ? -10.604 -2.813 15.472 1.00 87.62 90 ARG A C 1
ATOM 682 O O . ARG A 1 90 ? -10.843 -2.592 16.658 1.00 87.62 90 ARG A O 1
ATOM 689 N N . LEU A 1 91 ? -10.751 -1.887 14.525 1.00 84.38 91 LEU A N 1
ATOM 690 C CA . LEU A 1 91 ? -11.320 -0.561 14.777 1.00 84.38 91 LEU A CA 1
ATOM 691 C C . LEU A 1 91 ? -12.827 -0.638 15.052 1.00 84.38 91 LEU A C 1
ATOM 693 O O . LEU A 1 91 ? -13.290 -0.086 16.046 1.00 84.38 91 LEU A O 1
ATOM 697 N N . GLN A 1 92 ? -13.583 -1.385 14.245 1.00 79.06 92 GLN A N 1
ATOM 698 C CA . GLN A 1 92 ? -15.038 -1.516 14.394 1.00 79.06 92 GLN A CA 1
ATOM 699 C C . GLN A 1 92 ? -15.450 -2.269 15.670 1.00 79.06 92 GLN A C 1
ATOM 701 O O . GLN A 1 92 ? -16.433 -1.898 16.313 1.00 79.06 92 GLN A O 1
ATOM 706 N N . THR A 1 93 ? -14.679 -3.272 16.104 1.00 68.69 93 THR A N 1
ATOM 707 C CA . THR A 1 93 ? -14.930 -3.984 17.371 1.00 68.69 93 THR A CA 1
ATOM 708 C C . THR A 1 93 ? -14.772 -3.072 18.593 1.00 68.69 93 THR A C 1
ATOM 710 O O . THR A 1 93 ? -15.446 -3.276 19.598 1.00 68.69 93 THR A O 1
ATOM 713 N N . ARG A 1 94 ? -13.943 -2.019 18.518 1.00 55.38 94 ARG A N 1
ATOM 714 C CA . ARG A 1 94 ? -13.814 -1.027 19.603 1.00 55.38 94 ARG A CA 1
ATOM 715 C C . ARG A 1 94 ? -14.988 -0.048 19.654 1.00 55.38 94 ARG A C 1
ATOM 717 O O . ARG A 1 94 ? -15.282 0.451 20.733 1.00 55.38 94 ARG A O 1
ATOM 724 N N . VAL A 1 95 ? -15.660 0.188 18.525 1.00 52.66 95 VAL A N 1
ATOM 725 C CA . VAL A 1 95 ? -16.834 1.074 18.429 1.00 52.66 95 VAL A CA 1
ATOM 726 C C . VAL A 1 95 ? -18.103 0.392 18.955 1.00 52.66 95 VAL A C 1
ATOM 728 O O . VAL A 1 95 ? -18.935 1.055 19.556 1.00 52.66 95 VAL A O 1
ATOM 731 N N . LYS A 1 96 ? -18.241 -0.934 18.801 1.00 45.09 96 LYS A N 1
ATOM 732 C CA . LYS A 1 96 ? -19.419 -1.692 19.283 1.00 45.09 96 LYS A CA 1
ATOM 733 C C . LYS A 1 96 ? -19.361 -2.127 20.756 1.00 45.09 96 LYS A C 1
ATOM 735 O O . LYS A 1 96 ? -20.349 -2.636 21.268 1.00 45.09 96 LYS A O 1
ATOM 740 N N . ALA A 1 97 ? -18.224 -1.961 21.431 1.00 41.75 97 ALA A N 1
ATOM 741 C CA . ALA A 1 97 ? -18.041 -2.309 22.847 1.00 41.75 97 ALA A CA 1
ATOM 742 C C . ALA A 1 97 ? -18.253 -1.095 23.781 1.00 41.75 97 ALA A C 1
ATOM 744 O O . ALA A 1 97 ? -17.477 -0.862 24.718 1.00 41.75 97 ALA A O 1
ATOM 745 N N . GLY A 1 98 ? -19.249 -0.263 23.481 1.00 38.19 98 GLY A N 1
ATOM 746 C CA . GLY A 1 98 ? -19.606 0.937 24.236 1.00 38.19 98 GLY A CA 1
ATOM 747 C C . GLY A 1 98 ? -21.103 1.057 24.375 1.00 38.19 98 GLY A C 1
ATOM 748 O O . GLY A 1 98 ? -21.765 1.000 23.321 1.00 38.19 98 GLY A O 1
#

Foldseek 3Di:
DDPPPPPLLVVLLVPVVVLLVVLVVCLPPNALVSNLVSLVVNLVSCVVVVLVVSVVLSVVSNVCSVVRNSVCSVVSSVVNVVSVVVSNVVSVVVVVVD

Secondary structure (DSSP, 8-state):
------HHHHHHHHHHHHHHHHHHHHHHHS-HHHHHHHHHHHHHHHHHHT-HHHHHHHHHHHHHHHTT--TTHHHHHHHHHHHHHHHHHHHHHHHS--

Radius of gyration: 14.35 Å; Cα contacts (8 Å, |Δi|>4): 84; chains: 1; bounding box: 33×22×46 Å